Protein AF-A0AAU7PM73-F1 (afdb_monomer)

Radius of gyration: 13.7 Å; Cα contacts (8 Å, |Δi|>4): 18; chains: 1; bounding box: 32×21×29 Å

Sequence (59 aa):
MKRYVIFAGVNGAGKSTLYQTFLKYHQMPRINIDEILKTFGDWKITSDVMKVENGLFRN

InterPro domains:
  IPR027417 P-loop containing nucleoside triphosphate hydrolase [G3DSA:3.40.50.300] (1-56)
  IPR027417 P-loop containing nucleoside triphosphate hydrolase [SSF52540] (1-43)

Solvent-accessible surface area (backbone atoms only — not comparable to full-atom values): 4048 Å² total; per-residue (Å²): 132,91,85,85,86,84,80,79,77,64,91,88,69,47,50,70,57,58,52,68,74,40,67,83,54,73,81,46,93,83,86,55,69,73,60,52,39,73,76,54,51,62,82,87,39,67,72,37,51,55,51,50,54,60,63,66,73,72,114

pLDDT: mean 81.16, std 14.21, range [43.47, 97.0]

Organism: NCBI:txid3151850

Structure (mmCIF, N/CA/C/O backbone):
data_AF-A0AAU7PM73-F1
#
_entry.id   AF-A0AAU7PM73-F1
#
loop_
_atom_site.group_PDB
_atom_site.id
_atom_site.type_symbol
_atom_site.label_atom_id
_atom_site.label_alt_id
_atom_site.label_comp_id
_atom_site.label_asym_id
_atom_site.label_entity_id
_atom_site.label_seq_id
_atom_site.pdbx_PDB_ins_code
_atom_site.Cartn_x
_atom_site.Cartn_y
_atom_site.Cartn_z
_atom_site.occupancy
_atom_site.B_iso_or_equiv
_atom_site.auth_seq_id
_atom_site.auth_comp_id
_atom_site.auth_asym_id
_atom_site.auth_atom_id
_atom_site.pdbx_PDB_model_num
ATOM 1 N N . MET A 1 1 ? -11.852 -10.245 17.703 1.00 87.38 1 MET A N 1
ATOM 2 C CA . MET A 1 1 ? -11.169 -10.827 16.522 1.00 87.38 1 MET A CA 1
ATOM 3 C C . MET A 1 1 ? -10.254 -9.782 15.907 1.00 87.38 1 MET A C 1
ATOM 5 O O . MET A 1 1 ? -10.636 -8.617 15.878 1.00 87.38 1 MET A O 1
ATOM 9 N N . LYS A 1 2 ? -9.067 -10.170 15.430 1.00 89.75 2 LYS A N 1
ATOM 10 C CA . LYS A 1 2 ? -8.186 -9.258 14.682 1.00 89.75 2 LYS A CA 1
ATOM 11 C C . LYS A 1 2 ? -8.737 -9.067 13.262 1.00 89.75 2 LYS A C 1
ATOM 13 O O . LYS A 1 2 ? -9.263 -10.016 12.687 1.00 89.75 2 LYS A O 1
ATOM 18 N N . ARG A 1 3 ? -8.645 -7.850 12.716 1.00 90.38 3 ARG A N 1
ATOM 19 C CA . ARG A 1 3 ? -9.054 -7.528 11.338 1.00 90.38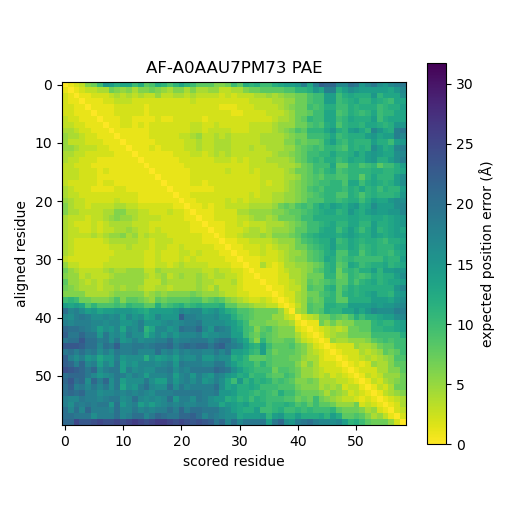 3 ARG A CA 1
ATOM 20 C C . ARG A 1 3 ? -7.828 -7.217 10.496 1.00 90.38 3 ARG A C 1
ATOM 22 O O . ARG A 1 3 ? -6.994 -6.418 10.909 1.00 90.38 3 ARG A O 1
ATOM 29 N N . TYR A 1 4 ? -7.782 -7.803 9.308 1.00 94.19 4 TYR A N 1
ATOM 30 C CA . TYR A 1 4 ? -6.756 -7.567 8.300 1.00 94.19 4 TYR A CA 1
ATOM 31 C C . TYR A 1 4 ? -7.439 -7.072 7.027 1.00 94.19 4 TYR A C 1
ATOM 33 O O . TYR A 1 4 ? -8.526 -7.538 6.688 1.00 94.19 4 TYR A O 1
ATOM 41 N N . VAL A 1 5 ? -6.826 -6.102 6.350 1.00 94.06 5 VAL A N 1
ATOM 42 C CA . VAL A 1 5 ? -7.366 -5.487 5.132 1.00 94.06 5 VAL A CA 1
ATOM 43 C C . VAL A 1 5 ? -6.312 -5.601 4.044 1.00 94.06 5 VAL A C 1
ATOM 45 O O . VAL A 1 5 ? -5.178 -5.174 4.239 1.00 94.06 5 VAL A O 1
ATOM 48 N N . ILE A 1 6 ? -6.691 -6.180 2.906 1.00 95.12 6 ILE A N 1
ATOM 49 C CA . ILE A 1 6 ? -5.814 -6.352 1.747 1.00 95.12 6 ILE A CA 1
ATOM 50 C C . ILE A 1 6 ? -6.298 -5.421 0.637 1.00 95.12 6 ILE A C 1
ATOM 52 O O . ILE A 1 6 ? -7.454 -5.484 0.225 1.00 95.12 6 ILE A O 1
ATOM 56 N N . PHE A 1 7 ? -5.396 -4.579 0.137 1.00 93.81 7 PHE A N 1
ATOM 57 C CA . PHE A 1 7 ? -5.618 -3.758 -1.052 1.00 93.81 7 PHE A CA 1
ATOM 58 C C . PHE A 1 7 ? -4.950 -4.451 -2.245 1.00 93.81 7 PHE A C 1
ATOM 60 O O . PHE A 1 7 ? -3.725 -4.454 -2.345 1.00 93.81 7 PHE A O 1
ATOM 67 N N . ALA A 1 8 ? -5.738 -5.052 -3.139 1.00 94.25 8 ALA A N 1
ATOM 68 C CA . ALA A 1 8 ? -5.252 -5.856 -4.266 1.00 94.25 8 ALA A CA 1
ATOM 69 C C . ALA A 1 8 ? -5.752 -5.328 -5.623 1.00 94.25 8 ALA A C 1
ATOM 71 O O . ALA A 1 8 ? -6.716 -4.570 -5.692 1.00 94.25 8 ALA A O 1
ATOM 72 N N . GLY A 1 9 ? -5.058 -5.701 -6.703 1.00 95.25 9 GLY A N 1
ATOM 73 C CA . GLY A 1 9 ? -5.310 -5.226 -8.070 1.00 95.25 9 GLY A CA 1
ATOM 74 C C . GLY A 1 9 ? -4.019 -5.046 -8.875 1.00 95.25 9 GLY A C 1
ATOM 75 O O . GLY A 1 9 ? -2.923 -5.037 -8.308 1.00 95.25 9 GLY A O 1
ATOM 76 N N . VAL A 1 10 ? -4.133 -4.868 -10.192 1.00 95.06 10 VAL A N 1
ATOM 77 C CA . VAL A 1 10 ? -2.984 -4.672 -11.099 1.00 95.06 10 VAL A CA 1
ATOM 78 C C . VAL A 1 10 ? -2.216 -3.370 -10.811 1.00 95.06 10 VAL A C 1
ATOM 80 O O . VAL A 1 10 ? -2.682 -2.492 -10.071 1.00 95.06 10 VAL A O 1
ATOM 83 N N . ASN A 1 11 ? -1.004 -3.234 -11.354 1.00 91.88 11 ASN A N 1
ATOM 84 C CA . ASN A 1 11 ? -0.235 -1.988 -11.262 1.00 91.88 11 ASN A CA 1
ATOM 85 C C . ASN A 1 11 ? -1.009 -0.835 -11.914 1.00 91.88 11 ASN A C 1
ATOM 87 O O . ASN A 1 11 ? -1.604 -1.004 -12.971 1.00 91.88 11 ASN A O 1
ATOM 91 N N . GLY A 1 12 ? -1.054 0.318 -11.244 1.00 94.88 12 GLY A N 1
ATOM 92 C CA . GLY A 1 12 ? -1.850 1.466 -11.692 1.00 94.88 12 GLY A CA 1
ATOM 93 C C . GLY A 1 12 ? -3.339 1.435 -11.313 1.00 94.88 12 GLY A C 1
ATOM 94 O O . GLY A 1 12 ? -4.000 2.452 -11.461 1.00 94.88 12 GLY A O 1
ATOM 95 N N . ALA A 1 13 ? -3.870 0.353 -10.725 1.00 97.00 13 ALA A N 1
ATOM 96 C CA . ALA A 1 13 ? -5.290 0.261 -10.336 1.00 97.00 13 ALA A CA 1
ATOM 97 C C . ALA A 1 13 ? -5.723 1.183 -9.168 1.00 97.00 13 ALA A C 1
ATOM 99 O O . ALA A 1 13 ? -6.850 1.092 -8.696 1.00 97.00 13 ALA A O 1
ATOM 100 N N . GLY A 1 14 ? -4.829 2.031 -8.645 1.00 96.19 14 GLY A N 1
ATOM 101 C CA . GLY A 1 14 ? -5.163 2.994 -7.587 1.00 96.19 14 GLY A CA 1
ATOM 102 C C . GLY A 1 14 ? -5.156 2.450 -6.152 1.00 96.19 14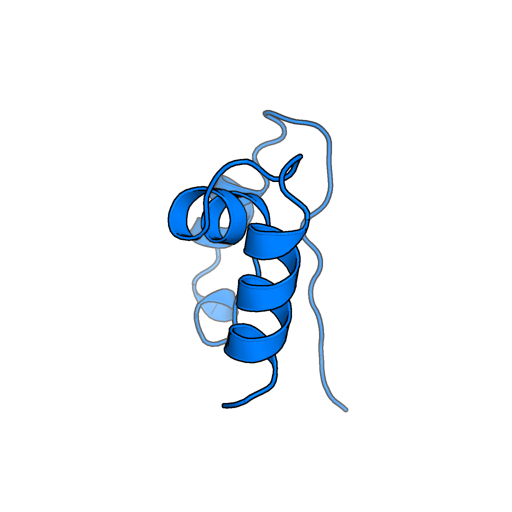 GLY A C 1
ATOM 103 O O . GLY A 1 14 ? -5.658 3.119 -5.257 1.00 96.19 14 GLY A O 1
ATOM 104 N N . LYS A 1 15 ? -4.565 1.276 -5.884 1.00 95.81 15 LYS A N 1
ATOM 105 C CA . LYS A 1 15 ? -4.514 0.661 -4.535 1.00 95.81 15 LYS A CA 1
ATOM 106 C C . LYS A 1 15 ? -3.955 1.602 -3.455 1.00 95.81 15 LYS A C 1
ATOM 108 O O . LYS A 1 15 ? -4.551 1.748 -2.391 1.00 95.81 15 LYS A O 1
ATOM 113 N N . SER A 1 16 ? -2.826 2.258 -3.737 1.00 93.25 16 SER A N 1
ATOM 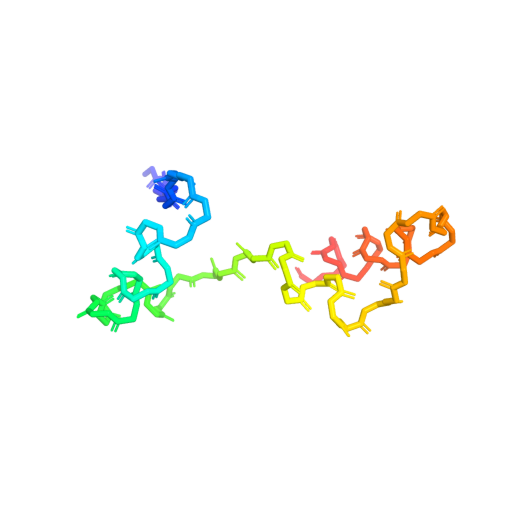114 C CA . SER A 1 16 ? -2.192 3.206 -2.810 1.00 93.25 16 SER A CA 1
ATOM 115 C C . SER A 1 16 ? -3.052 4.447 -2.588 1.00 93.25 16 SER A C 1
ATOM 117 O O . SER A 1 16 ? -3.170 4.908 -1.457 1.00 93.25 16 SER A O 1
ATOM 119 N N . THR A 1 17 ? -3.699 4.946 -3.646 1.00 95.94 17 THR A N 1
ATOM 120 C CA . THR A 1 17 ? -4.658 6.053 -3.562 1.00 95.94 17 THR A CA 1
ATOM 121 C C . THR A 1 17 ? -5.837 5.669 -2.676 1.00 95.94 17 THR A C 1
ATOM 123 O O . THR A 1 17 ? -6.152 6.394 -1.743 1.00 95.94 17 THR A O 1
ATOM 126 N N . LEU A 1 18 ? -6.419 4.485 -2.891 1.00 95.50 18 LEU A N 1
ATOM 127 C CA . LEU A 1 18 ? -7.541 3.976 -2.106 1.00 95.50 18 LEU A CA 1
ATOM 128 C C . LEU A 1 18 ? -7.195 3.856 -0.617 1.00 95.50 18 LEU A C 1
ATOM 130 O O . LEU A 1 18 ? -8.008 4.217 0.230 1.00 95.50 18 LEU A O 1
ATOM 134 N N . TYR A 1 19 ? -5.988 3.386 -0.290 1.00 94.50 19 TYR A N 1
ATOM 135 C CA . TYR A 1 19 ? -5.494 3.381 1.086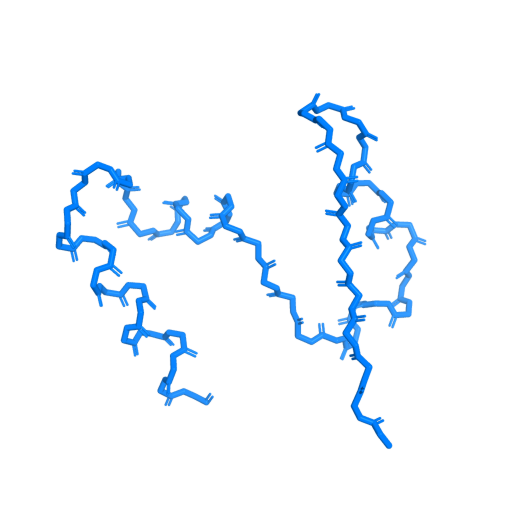 1.00 94.50 19 TYR A CA 1
ATOM 136 C C . TYR A 1 19 ? -5.444 4.803 1.676 1.00 94.50 19 TYR A C 1
ATOM 138 O O . TYR A 1 19 ? -6.011 5.027 2.744 1.00 94.50 19 TYR A O 1
ATOM 146 N N . GLN A 1 20 ? -4.838 5.764 0.966 1.00 94.62 20 GLN A N 1
ATOM 147 C CA . GLN A 1 20 ? -4.683 7.148 1.440 1.00 94.62 20 GLN A CA 1
ATOM 148 C C . GLN A 1 20 ? -6.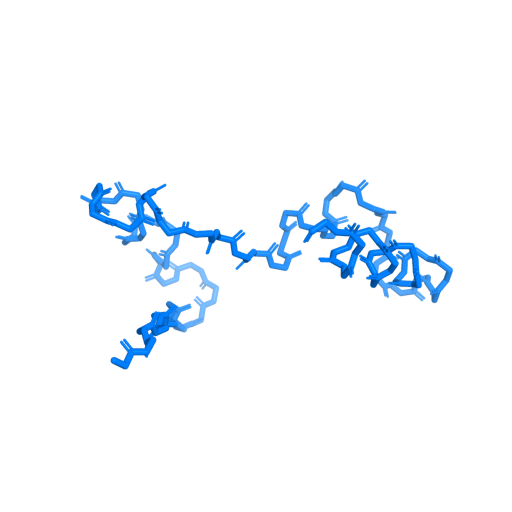016 7.894 1.596 1.00 94.62 20 GLN A C 1
ATOM 150 O O . GLN A 1 20 ? -6.150 8.739 2.479 1.00 94.62 20 GLN A O 1
ATOM 155 N N . THR A 1 21 ? -7.016 7.580 0.767 1.00 96.81 21 THR A N 1
ATOM 156 C CA . THR A 1 21 ? -8.354 8.188 0.843 1.00 96.81 21 THR A CA 1
ATOM 157 C C . THR A 1 21 ? -9.069 7.866 2.160 1.00 96.81 21 THR A C 1
ATOM 159 O O . THR A 1 21 ? -9.886 8.655 2.630 1.00 96.81 21 THR A O 1
ATOM 162 N N . PHE A 1 22 ? -8.769 6.728 2.793 1.00 94.62 22 PHE A N 1
ATOM 163 C CA . PHE A 1 22 ? -9.464 6.274 3.996 1.00 94.62 22 PHE A CA 1
ATOM 164 C C . PHE A 1 22 ? -8.570 6.338 5.240 1.00 94.62 22 PHE A C 1
ATOM 166 O O . PHE A 1 22 ? -7.967 5.344 5.648 1.00 94.62 22 PHE A O 1
ATOM 173 N N . LEU A 1 23 ? -8.611 7.483 5.933 1.00 91.88 23 LEU A N 1
ATOM 174 C CA . LEU A 1 23 ? -7.846 7.754 7.164 1.00 91.88 23 LEU A CA 1
ATOM 175 C C . LEU A 1 23 ? -7.982 6.675 8.254 1.00 91.88 23 LEU A C 1
ATOM 177 O O . LEU A 1 23 ? -7.062 6.466 9.042 1.00 91.88 23 LEU A O 1
ATOM 181 N N . LYS A 1 24 ? -9.109 5.950 8.296 1.00 92.06 24 LYS A N 1
ATOM 182 C CA . LYS A 1 24 ? -9.340 4.857 9.256 1.00 92.06 24 LYS A CA 1
ATOM 183 C C . LYS A 1 24 ? -8.287 3.743 9.181 1.00 92.06 24 LYS A C 1
ATOM 185 O O . LYS A 1 24 ? -8.084 3.048 10.169 1.00 92.06 24 LYS A O 1
ATOM 190 N N . TYR A 1 25 ? -7.629 3.566 8.033 1.00 91.94 25 TYR A N 1
ATOM 191 C CA . TYR A 1 25 ? -6.594 2.547 7.857 1.00 91.94 25 TYR A CA 1
ATOM 192 C C . TYR A 1 25 ? -5.197 3.029 8.255 1.00 91.94 25 TYR A C 1
ATOM 194 O O . TYR A 1 25 ? -4.327 2.194 8.465 1.00 91.94 25 TYR A O 1
ATOM 202 N N . HIS A 1 26 ? -4.980 4.338 8.434 1.00 90.81 26 HIS A N 1
ATOM 203 C CA . HIS A 1 26 ? -3.684 4.884 8.864 1.00 90.81 26 HIS A CA 1
ATOM 204 C C . HIS A 1 26 ? -3.328 4.519 10.312 1.00 90.81 26 HIS A C 1
ATOM 206 O O . HIS A 1 26 ? -2.169 4.586 10.698 1.00 90.81 26 HIS A O 1
ATOM 212 N N . GLN A 1 27 ? -4.323 4.124 11.110 1.00 90.88 27 GLN A N 1
ATOM 213 C CA . GLN A 1 27 ? -4.132 3.647 12.483 1.00 90.88 27 GLN A CA 1
ATOM 214 C C . GLN A 1 27 ? -3.753 2.157 12.544 1.00 90.88 27 GLN A C 1
ATOM 216 O O . GLN A 1 27 ? -3.445 1.643 13.616 1.00 90.88 27 GLN A O 1
ATOM 221 N N . MET A 1 28 ? -3.810 1.441 11.415 1.00 91.69 28 MET A N 1
ATOM 222 C CA . MET A 1 28 ? -3.408 0.039 11.330 1.00 91.69 28 MET A CA 1
ATOM 223 C C . MET A 1 28 ? -1.944 -0.051 10.879 1.00 91.69 28 MET A C 1
ATOM 225 O O . MET A 1 28 ? -1.548 0.704 9.989 1.00 91.69 28 MET A O 1
ATOM 229 N N . PRO A 1 29 ? -1.146 -0.995 11.414 1.00 90.94 29 PRO A N 1
ATOM 230 C CA . PRO A 1 29 ? 0.177 -1.279 10.871 1.00 90.94 29 PRO A CA 1
ATOM 231 C C . PRO A 1 29 ? 0.088 -1.576 9.372 1.00 90.94 29 PRO A C 1
ATOM 233 O O . PRO A 1 29 ? -0.675 -2.449 8.945 1.00 90.94 29 PRO A O 1
ATOM 236 N N . ARG A 1 30 ? 0.855 -0.835 8.570 1.00 90.25 30 ARG A N 1
ATOM 237 C CA . ARG A 1 30 ? 0.874 -0.974 7.114 1.00 90.25 30 ARG A CA 1
ATOM 238 C C . ARG A 1 30 ? 2.109 -1.737 6.669 1.00 90.25 30 ARG A C 1
ATOM 240 O O . ARG A 1 30 ? 3.226 -1.363 7.000 1.00 90.25 30 ARG A O 1
ATOM 247 N N . ILE A 1 31 ? 1.885 -2.748 5.837 1.00 89.44 31 ILE A N 1
ATOM 248 C CA . ILE A 1 31 ? 2.935 -3.520 5.176 1.00 89.44 31 ILE A CA 1
ATOM 249 C C . ILE A 1 31 ? 2.785 -3.294 3.672 1.00 89.44 31 ILE A C 1
ATOM 251 O O . ILE A 1 31 ? 1.753 -3.635 3.093 1.00 89.44 31 ILE A O 1
ATOM 255 N N . ASN A 1 32 ? 3.797 -2.696 3.044 1.00 87.25 32 ASN A N 1
ATOM 256 C CA . ASN A 1 32 ? 3.870 -2.539 1.594 1.00 87.25 32 ASN A CA 1
ATOM 257 C C . ASN A 1 32 ? 5.232 -3.025 1.091 1.00 87.25 32 ASN A C 1
ATOM 259 O O . ASN A 1 32 ? 6.267 -2.474 1.462 1.00 87.25 32 ASN A O 1
ATOM 263 N N . ILE A 1 33 ? 5.210 -4.035 0.221 1.00 80.00 33 ILE A N 1
ATOM 264 C CA . ILE A 1 33 ? 6.409 -4.657 -0.345 1.00 80.00 33 ILE A CA 1
ATOM 265 C C . ILE A 1 33 ? 7.230 -3.641 -1.145 1.00 80.00 33 ILE A C 1
ATOM 267 O O . ILE A 1 33 ? 8.441 -3.615 -0.988 1.00 80.00 33 ILE A O 1
ATOM 271 N N . ASP A 1 34 ? 6.609 -2.750 -1.921 1.00 80.81 34 ASP A N 1
ATOM 272 C CA . ASP A 1 34 ? 7.345 -1.778 -2.743 1.00 80.81 34 ASP A CA 1
ATOM 273 C C . ASP A 1 34 ? 8.202 -0.822 -1.893 1.00 80.81 34 ASP A C 1
ATOM 275 O O . ASP A 1 34 ? 9.279 -0.396 -2.305 1.00 80.81 34 ASP A O 1
ATOM 279 N N . GLU A 1 35 ? 7.737 -0.469 -0.693 1.00 83.12 35 GLU A N 1
ATOM 280 C CA . GLU A 1 35 ? 8.462 0.410 0.235 1.00 83.12 35 GLU A CA 1
ATOM 281 C C . GLU A 1 35 ? 9.568 -0.327 0.980 1.00 83.12 35 GLU A C 1
ATOM 283 O O . GLU A 1 35 ? 10.653 0.219 1.189 1.00 83.12 35 GLU A O 1
ATOM 288 N N . ILE A 1 36 ? 9.307 -1.585 1.323 1.00 81.38 36 ILE A N 1
ATOM 289 C CA . ILE A 1 36 ? 10.302 -2.485 1.894 1.00 81.38 36 ILE A CA 1
ATOM 290 C C . ILE A 1 36 ? 11.425 -2.715 0.871 1.00 81.38 36 ILE A C 1
ATOM 292 O O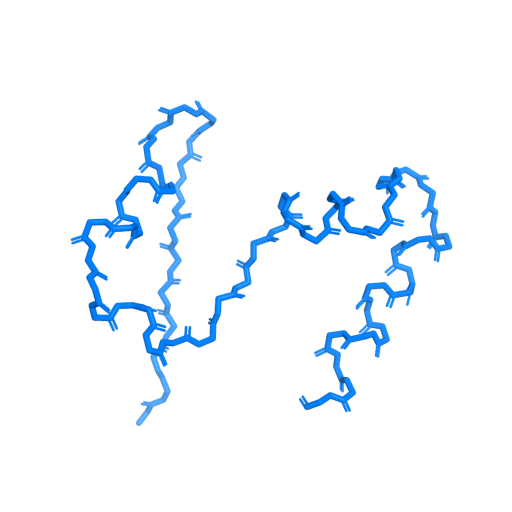 . ILE A 1 36 ? 12.596 -2.555 1.184 1.00 81.38 36 ILE A O 1
ATOM 296 N N . LEU A 1 37 ? 11.105 -2.974 -0.395 1.00 72.06 37 LEU A N 1
ATOM 297 C CA . LEU A 1 37 ? 12.124 -3.145 -1.431 1.00 72.06 37 LEU A CA 1
ATOM 298 C C . LEU A 1 37 ? 12.953 -1.870 -1.646 1.00 72.06 37 LEU A C 1
ATOM 300 O O . LEU A 1 37 ? 14.176 -1.939 -1.729 1.00 72.06 37 LEU A O 1
ATOM 304 N N . LYS A 1 38 ? 12.322 -0.688 -1.637 1.00 76.38 38 LYS A N 1
ATOM 305 C CA . LYS A 1 38 ? 13.038 0.598 -1.747 1.00 76.38 38 LYS A CA 1
ATOM 306 C C . LYS A 1 38 ? 14.015 0.867 -0.603 1.00 76.38 38 LYS A C 1
ATOM 308 O O . LYS A 1 38 ? 14.997 1.569 -0.817 1.00 76.38 38 LYS A O 1
ATOM 313 N N . THR A 1 39 ? 13.731 0.372 0.599 1.00 68.75 39 THR A N 1
ATOM 314 C CA . THR A 1 39 ? 14.567 0.612 1.786 1.00 68.75 39 THR A CA 1
ATOM 315 C C . THR A 1 39 ? 15.704 -0.396 1.938 1.00 68.75 39 THR A C 1
ATOM 317 O O . THR A 1 39 ? 16.690 -0.075 2.596 1.00 68.75 39 THR A O 1
ATOM 320 N N . PHE A 1 40 ? 15.605 -1.578 1.319 1.00 65.19 40 PHE A N 1
ATOM 321 C CA . PHE A 1 40 ? 16.552 -2.674 1.543 1.00 65.19 40 PHE A CA 1
ATOM 322 C C . PHE A 1 40 ? 17.468 -3.017 0.359 1.00 65.19 40 PHE A C 1
ATOM 324 O O . PHE A 1 40 ? 18.543 -3.553 0.614 1.00 65.19 40 PHE A O 1
ATOM 331 N N . GLY A 1 41 ? 17.116 -2.683 -0.890 1.00 63.84 41 GLY A N 1
ATOM 332 C CA . GLY A 1 41 ? 17.976 -2.933 -2.057 1.00 63.84 41 GLY A CA 1
ATOM 333 C C . GLY A 1 41 ? 17.296 -3.735 -3.170 1.00 63.84 41 GLY A C 1
ATOM 334 O O . GLY A 1 41 ? 16.074 -3.724 -3.309 1.00 63.84 41 GLY A O 1
ATOM 335 N N . ASP A 1 42 ? 18.085 -4.411 -4.008 1.00 67.69 42 ASP A N 1
ATOM 336 C CA . ASP A 1 42 ? 17.553 -5.215 -5.114 1.00 67.69 42 ASP A CA 1
ATOM 337 C C . ASP A 1 42 ? 16.971 -6.531 -4.574 1.00 67.69 42 ASP A C 1
ATOM 339 O O . ASP A 1 42 ? 17.672 -7.339 -3.967 1.00 67.69 42 ASP A O 1
ATOM 343 N N . TRP A 1 43 ? 15.682 -6.773 -4.826 1.00 65.94 43 TRP A N 1
ATOM 344 C CA . TRP A 1 43 ? 14.963 -7.977 -4.388 1.00 65.94 43 TRP A CA 1
ATOM 345 C C . TRP A 1 43 ? 15.571 -9.279 -4.924 1.00 65.94 43 TRP A C 1
ATOM 347 O O . TRP A 1 43 ? 15.302 -10.355 -4.391 1.00 65.94 43 TRP A O 1
ATOM 357 N N . LYS A 1 44 ? 16.389 -9.190 -5.979 1.00 66.31 44 LYS A N 1
ATOM 358 C CA . LYS A 1 44 ? 17.132 -10.317 -6.551 1.00 66.31 44 LYS A CA 1
ATOM 359 C C . LYS A 1 44 ? 18.337 -10.735 -5.705 1.00 66.31 44 LYS A C 1
ATOM 361 O O . LYS A 1 44 ? 18.910 -11.792 -5.957 1.00 66.31 44 LYS A O 1
ATOM 366 N N . ILE A 1 45 ? 18.733 -9.926 -4.724 1.00 69.06 45 ILE A N 1
ATOM 367 C CA . ILE A 1 45 ? 19.866 -10.190 -3.843 1.00 69.06 45 ILE A CA 1
ATOM 368 C C . ILE A 1 45 ? 19.348 -10.814 -2.542 1.00 69.06 45 ILE A C 1
ATOM 370 O O . ILE A 1 45 ? 18.784 -10.147 -1.675 1.00 69.06 45 ILE A O 1
ATOM 374 N N . THR A 1 46 ?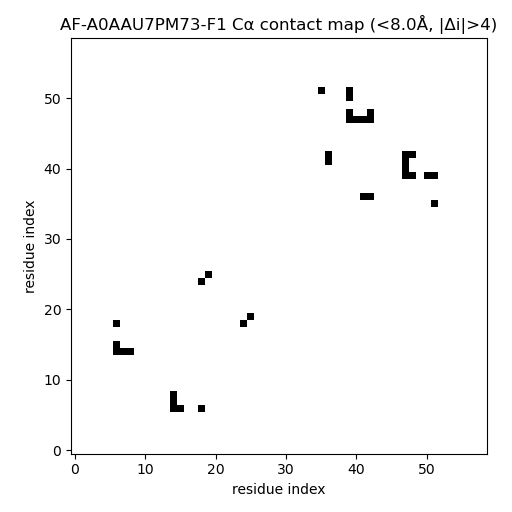 19.585 -12.114 -2.369 1.00 67.38 46 THR A N 1
ATOM 375 C CA . THR A 1 46 ? 19.099 -12.905 -1.223 1.00 67.38 46 THR A CA 1
ATOM 376 C C . THR A 1 46 ? 19.510 -12.332 0.140 1.00 67.38 46 THR A C 1
ATOM 378 O O . THR A 1 46 ? 18.753 -12.427 1.106 1.00 67.38 46 THR A O 1
ATOM 381 N N . SER A 1 47 ? 20.684 -11.695 0.239 1.00 69.56 47 SER A N 1
ATOM 382 C CA . SER A 1 47 ? 21.143 -11.073 1.488 1.00 69.56 47 SER A CA 1
ATOM 383 C C . SER A 1 47 ? 20.309 -9.863 1.909 1.00 69.56 47 SER A C 1
ATOM 385 O O . SER A 1 47 ? 20.208 -9.590 3.104 1.00 69.56 47 SER A O 1
ATOM 387 N N . ASP A 1 48 ? 19.705 -9.143 0.963 1.00 64.50 48 ASP A N 1
ATOM 388 C CA . ASP A 1 48 ? 18.857 -7.99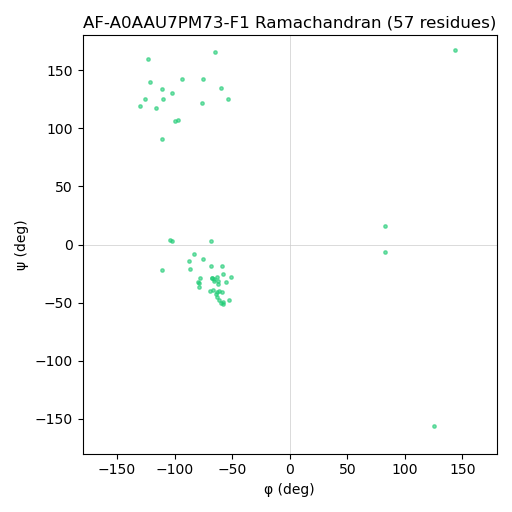0 1.272 1.00 64.50 48 ASP A CA 1
ATOM 389 C C . ASP A 1 48 ? 17.456 -8.445 1.701 1.00 64.50 48 ASP A C 1
ATOM 391 O O . ASP A 1 48 ? 16.883 -7.880 2.633 1.00 64.50 48 ASP A O 1
ATOM 395 N N . VAL A 1 49 ? 16.973 -9.568 1.157 1.00 63.97 49 VAL A N 1
ATOM 396 C CA . VAL A 1 49 ? 15.733 -10.232 1.598 1.00 63.97 49 VAL A CA 1
ATOM 397 C C . VAL A 1 49 ? 15.836 -10.737 3.047 1.00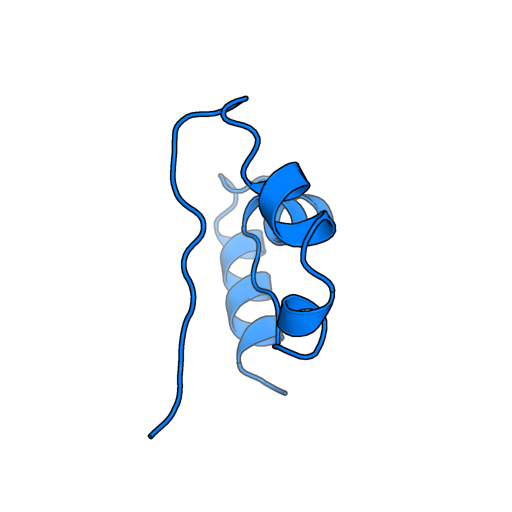 63.97 49 VAL A C 1
ATOM 399 O O . VAL A 1 49 ? 14.920 -10.528 3.840 1.00 63.97 49 VAL A O 1
ATOM 402 N N . MET A 1 50 ? 16.965 -11.331 3.448 1.00 64.81 50 MET A N 1
ATOM 403 C CA . MET A 1 50 ? 17.151 -11.804 4.833 1.00 64.81 50 MET A CA 1
ATOM 404 C C . MET A 1 50 ? 17.230 -10.667 5.866 1.00 64.81 50 MET A C 1
ATOM 406 O O . MET A 1 50 ? 16.855 -10.851 7.027 1.00 64.81 50 MET A O 1
ATOM 410 N N . LYS A 1 51 ? 17.699 -9.474 5.477 1.00 66.06 51 LYS A N 1
ATOM 411 C CA . LYS A 1 51 ? 17.687 -8.291 6.356 1.00 66.06 51 LYS A CA 1
ATOM 412 C C . LYS A 1 51 ? 16.263 -7.788 6.600 1.00 66.06 51 LYS A C 1
ATOM 414 O O . LYS A 1 51 ? 15.944 -7.424 7.730 1.00 66.06 51 LYS A O 1
ATOM 419 N N . VAL A 1 52 ? 15.420 -7.801 5.563 1.00 64.62 52 VAL A N 1
ATOM 420 C CA . VAL A 1 52 ? 13.995 -7.432 5.643 1.00 64.62 52 VAL A CA 1
ATOM 421 C C . VAL A 1 52 ? 13.274 -8.303 6.664 1.00 64.62 52 VAL A C 1
ATOM 423 O O . VAL A 1 52 ? 12.617 -7.787 7.565 1.00 64.62 52 VAL A O 1
ATOM 426 N N . GLU A 1 53 ? 13.428 -9.620 6.538 1.00 61.41 53 GLU A N 1
ATOM 427 C CA . GLU A 1 53 ? 12.772 -10.592 7.412 1.00 61.41 53 GLU A CA 1
ATOM 428 C C . GLU A 1 53 ? 13.154 -10.346 8.880 1.00 61.41 53 GLU A C 1
ATOM 430 O O . GLU A 1 53 ? 12.298 -10.144 9.740 1.00 61.41 53 GLU A O 1
ATOM 435 N N . ASN A 1 54 ? 14.451 -10.218 9.163 1.00 63.88 54 ASN A N 1
ATOM 436 C CA . ASN A 1 54 ? 14.931 -9.973 10.521 1.00 63.88 54 ASN A CA 1
ATOM 437 C C . ASN A 1 54 ? 14.513 -8.608 11.100 1.00 63.88 54 ASN A C 1
ATOM 439 O O . ASN A 1 54 ? 14.370 -8.493 12.317 1.00 63.88 54 ASN A O 1
ATOM 443 N N . GLY A 1 55 ? 14.325 -7.579 10.266 1.00 64.31 55 GLY A N 1
ATOM 444 C CA . GLY A 1 55 ? 13.863 -6.256 10.700 1.00 64.31 55 GLY A CA 1
ATOM 445 C C . GLY A 1 55 ? 12.353 -6.177 10.951 1.00 64.31 55 GLY A C 1
ATOM 446 O O . GLY A 1 55 ? 11.919 -5.457 11.847 1.00 64.31 55 GLY A O 1
ATOM 447 N N . LEU A 1 56 ? 11.552 -6.931 10.191 1.00 61.88 56 LEU A N 1
ATOM 448 C CA . LEU A 1 56 ? 10.088 -6.936 10.297 1.00 61.88 56 LEU A CA 1
ATOM 449 C C . LEU A 1 56 ? 9.561 -7.750 11.487 1.00 61.88 56 LEU A C 1
ATOM 451 O O . LEU A 1 56 ? 8.490 -7.432 11.996 1.00 61.88 56 LEU A O 1
ATOM 455 N N . PHE A 1 57 ? 10.282 -8.785 11.927 1.00 59.34 57 PHE A N 1
ATOM 456 C CA . PHE A 1 57 ? 9.810 -9.715 12.966 1.00 59.34 57 PHE A CA 1
ATOM 457 C C . PHE A 1 57 ? 10.441 -9.509 14.353 1.00 59.34 57 PHE A C 1
ATOM 459 O O . PHE A 1 57 ? 10.170 -10.287 15.266 1.00 59.34 57 PHE A O 1
ATOM 466 N N . ARG A 1 58 ? 11.285 -8.482 14.531 1.00 55.09 58 ARG A N 1
ATOM 467 C CA . ARG A 1 58 ? 11.966 -8.185 15.807 1.00 55.09 58 ARG A CA 1
ATOM 468 C C . ARG A 1 58 ? 11.367 -7.037 16.630 1.00 55.09 58 ARG A C 1
ATOM 470 O O . ARG A 1 58 ? 11.918 -6.748 17.688 1.00 55.09 58 ARG A O 1
ATOM 477 N N . ASN A 1 59 ? 10.263 -6.427 16.193 1.00 43.47 59 ASN A N 1
ATOM 478 C CA . ASN A 1 59 ? 9.565 -5.365 16.931 1.00 43.47 59 ASN A CA 1
ATOM 479 C C . ASN A 1 59 ? 8.130 -5.762 17.278 1.00 43.47 59 ASN A C 1
ATOM 481 O O . ASN A 1 59 ? 7.411 -6.207 16.356 1.00 43.47 59 ASN A O 1
#

Foldseek 3Di:
DDDDDDQDDDPPPCSVVVCVVDVVCVPPDDDDPVVLCVVQDHPVDVVSVVVSVVVVPPD

Secondary structure (DSSP, 8-state):
---------STTSSHHHHHHH-GGGTTSPP--HHHHHHHH--TT-HHHHHHHHHHHS--

Mean predicted aligned error: 8.08 Å